Protein AF-A0A943J347-F1 (afdb_monomer_lite)

Radius of gyration: 18.89 Å; chains: 1; bounding box: 45×31×62 Å

Foldseek 3Di:
DVVVVVVVVVVLCVLCVPPDLFQLLLLLQVCPVCVVLPNNVSVVVVVLVVVLLVLVLCCVPPNDPVSVVVNVVSVVVVNVVSRVCRRVVSSSSSVSCVVVVHDSVVVRVVSVVSNVVSVVVSVVVVVVSVCCSPPPVVPDDDD

Structure (mmCIF, N/CA/C/O backbone):
data_AF-A0A943J347-F1
#
_entry.id   AF-A0A943J347-F1
#
loop_
_atom_site.group_PDB
_atom_site.id
_atom_site.type_symbol
_atom_site.label_atom_id
_atom_site.label_alt_id
_atom_site.label_comp_id
_atom_site.label_asym_id
_atom_site.label_entity_id
_atom_site.label_seq_id
_atom_site.pdbx_PDB_ins_code
_atom_site.Cartn_x
_atom_site.Cartn_y
_atom_site.Cartn_z
_atom_site.occupancy
_atom_site.B_iso_or_equiv
_atom_site.auth_seq_id
_atom_site.auth_comp_id
_atom_site.auth_asym_id
_atom_site.auth_atom_id
_atom_site.pdbx_PDB_model_num
ATOM 1 N N . MET A 1 1 ? 0.246 19.732 29.206 1.00 58.22 1 MET A N 1
ATOM 2 C CA . MET A 1 1 ? 0.485 18.852 28.040 1.00 58.22 1 MET A CA 1
ATOM 3 C C . MET A 1 1 ? 0.566 17.371 28.413 1.00 58.22 1 MET A C 1
ATOM 5 O O . MET A 1 1 ? -0.338 16.653 28.027 1.00 58.22 1 MET A O 1
ATOM 9 N N . LYS A 1 2 ? 1.499 16.926 29.275 1.00 60.19 2 LYS A N 1
ATOM 10 C CA . LYS A 1 2 ? 1.728 15.497 29.622 1.00 60.19 2 LYS A CA 1
ATOM 11 C C . LYS A 1 2 ? 0.499 14.607 29.917 1.00 60.19 2 LYS A C 1
ATOM 13 O O . LYS A 1 2 ? 0.446 13.481 29.440 1.00 60.19 2 LYS A O 1
ATOM 18 N N . LYS A 1 3 ? -0.496 15.088 30.681 1.00 61.09 3 LYS A N 1
ATOM 19 C CA . LYS A 1 3 ? -1.693 14.286 31.031 1.00 61.09 3 LYS A CA 1
ATOM 20 C C . LYS A 1 3 ? -2.568 13.926 29.821 1.00 61.09 3 LYS A C 1
ATOM 22 O O . LYS A 1 3 ? -3.159 12.853 29.825 1.00 61.09 3 LYS A O 1
ATOM 27 N N . SER A 1 4 ? -2.637 14.797 28.811 1.00 77.56 4 SER A N 1
ATOM 28 C CA . SER A 1 4 ? -3.431 14.569 27.593 1.00 77.56 4 SER A CA 1
ATOM 29 C C . SER A 1 4 ? -2.777 13.511 26.704 1.00 77.56 4 SER A C 1
ATOM 31 O O . SER A 1 4 ? -3.443 12.590 26.241 1.00 77.56 4 SER A O 1
ATOM 33 N N . ASP A 1 5 ? -1.455 13.592 26.540 1.00 81.31 5 ASP A N 1
ATOM 34 C CA . ASP A 1 5 ? -0.691 12.667 25.696 1.00 81.31 5 ASP A CA 1
ATOM 35 C C . ASP A 1 5 ? -0.716 11.239 26.266 1.00 81.31 5 ASP A C 1
ATOM 37 O O . ASP A 1 5 ? -0.876 10.260 25.539 1.00 81.31 5 ASP A O 1
ATOM 41 N N . GLU A 1 6 ? -0.618 11.102 27.593 1.00 84.88 6 GLU A N 1
ATOM 42 C CA . GLU A 1 6 ? -0.731 9.809 28.276 1.00 84.88 6 GLU A CA 1
ATOM 43 C C . GLU A 1 6 ? -2.129 9.189 28.132 1.00 84.88 6 GLU A C 1
ATOM 45 O O . GLU A 1 6 ? -2.254 7.970 27.974 1.00 84.88 6 GLU A O 1
ATOM 50 N N . GLN A 1 7 ? -3.183 10.010 28.173 1.00 83.81 7 GLN A N 1
ATOM 51 C CA . GLN A 1 7 ? -4.561 9.564 27.958 1.00 83.81 7 GLN A CA 1
ATOM 52 C C . GLN A 1 7 ? -4.780 9.109 26.512 1.00 83.81 7 GLN A C 1
ATOM 54 O O . GLN A 1 7 ? -5.325 8.024 26.299 1.00 83.81 7 GLN A O 1
ATOM 59 N N . GLU A 1 8 ? -4.286 9.864 25.527 1.00 81.88 8 GLU A N 1
ATOM 60 C CA . GLU A 1 8 ? -4.378 9.481 24.115 1.00 81.88 8 GLU A CA 1
ATOM 61 C C . GLU A 1 8 ? -3.610 8.181 23.837 1.00 81.88 8 GLU A C 1
ATOM 63 O O . GLU A 1 8 ? -4.107 7.280 23.158 1.00 81.88 8 GLU A O 1
ATOM 68 N N . GLN A 1 9 ? -2.416 8.020 24.413 1.00 84.00 9 GLN A N 1
ATOM 69 C CA . GLN A 1 9 ? -1.647 6.785 24.272 1.00 84.00 9 GLN A CA 1
ATOM 70 C C . GLN A 1 9 ? -2.349 5.580 24.899 1.00 84.00 9 GLN A C 1
ATOM 72 O O . GLN A 1 9 ? -2.314 4.491 24.320 1.00 84.00 9 GLN A O 1
ATOM 77 N N . LYS A 1 10 ? -2.979 5.741 26.069 1.00 87.50 10 LYS A N 1
ATOM 78 C CA . LYS A 1 10 ? -3.778 4.672 26.690 1.00 87.50 10 LYS A CA 1
ATOM 79 C C . LYS A 1 10 ? -4.956 4.289 25.804 1.00 87.50 10 LYS A C 1
ATOM 81 O O . LYS A 1 10 ? -5.104 3.108 25.500 1.00 87.50 10 LYS A O 1
ATOM 86 N N . TYR A 1 11 ? -5.697 5.276 25.308 1.00 86.81 11 TYR A N 1
ATOM 87 C CA . TYR A 1 11 ? -6.806 5.060 24.383 1.00 86.81 11 TYR A CA 1
ATOM 88 C C . TYR A 1 11 ? -6.355 4.326 23.112 1.00 86.81 11 TYR A C 1
ATOM 90 O O . TYR A 1 11 ? -6.926 3.297 22.758 1.00 86.81 11 TYR A O 1
ATOM 98 N N . ARG A 1 12 ? -5.260 4.757 22.469 1.00 84.12 12 ARG A N 1
ATOM 99 C CA . ARG A 1 12 ? -4.707 4.060 21.294 1.00 84.12 12 ARG A CA 1
ATOM 100 C C . ARG A 1 12 ? -4.278 2.630 21.614 1.00 84.12 12 ARG A C 1
ATOM 102 O O . ARG A 1 12 ? -4.519 1.733 20.810 1.00 84.12 12 ARG A O 1
ATOM 109 N N . LYS A 1 13 ? -3.655 2.382 22.770 1.00 85.81 13 LYS A N 1
ATOM 110 C CA . LYS A 1 13 ? -3.276 1.021 23.194 1.00 85.81 13 LYS A CA 1
ATOM 111 C C . LYS A 1 13 ? -4.502 0.136 23.411 1.00 85.81 13 LYS A C 1
ATOM 113 O O . LYS A 1 13 ? -4.503 -1.013 22.974 1.00 85.81 13 LYS A O 1
ATOM 118 N N . GLU A 1 14 ? -5.548 0.664 24.036 1.00 87.50 14 GLU A N 1
ATOM 119 C CA . GLU A 1 14 ? -6.816 -0.043 24.226 1.00 87.50 14 GLU A CA 1
ATOM 120 C C . GLU A 1 14 ? -7.511 -0.327 22.894 1.00 87.50 14 GLU A C 1
ATOM 122 O O . GLU A 1 14 ? -7.942 -1.458 22.650 1.00 87.50 14 GLU A O 1
ATOM 127 N N . LEU A 1 15 ? -7.532 0.649 21.985 1.00 86.12 15 LEU A N 1
ATOM 128 C CA . LEU A 1 15 ? -8.061 0.504 20.634 1.00 86.12 15 LEU A CA 1
ATOM 129 C C . LEU A 1 15 ? -7.306 -0.581 19.856 1.00 86.12 15 LEU A C 1
ATOM 131 O O . LEU A 1 15 ? -7.921 -1.458 19.255 1.00 86.12 15 LEU A O 1
ATOM 135 N N . MET A 1 16 ? -5.979 -0.608 19.954 1.00 86.62 16 MET A N 1
ATOM 136 C CA . MET A 1 16 ? -5.137 -1.590 19.266 1.00 86.62 16 MET A CA 1
ATOM 137 C C . MET A 1 16 ? -5.151 -2.986 19.906 1.00 86.62 16 MET A C 1
ATOM 139 O O . MET A 1 16 ? -4.776 -3.962 19.257 1.00 86.62 16 MET A O 1
ATOM 143 N N . LYS A 1 17 ? -5.611 -3.133 21.155 1.00 87.81 17 LYS A N 1
ATOM 144 C CA . LYS A 1 17 ? -5.639 -4.425 21.861 1.00 87.81 17 LYS A CA 1
ATOM 145 C C . LYS A 1 17 ? -6.482 -5.465 21.108 1.00 87.81 17 LYS A C 1
ATOM 147 O O . LYS A 1 17 ? -7.682 -5.278 20.929 1.00 87.81 17 LYS A O 1
ATOM 152 N N . GLY A 1 18 ? -5.875 -6.577 20.697 1.00 84.56 18 GLY A N 1
ATOM 153 C CA . GLY A 1 18 ? -6.557 -7.645 19.949 1.00 84.56 18 GLY A CA 1
ATOM 154 C C . GLY A 1 18 ? -6.647 -7.419 18.433 1.00 84.56 18 GLY A C 1
ATOM 155 O O . GLY A 1 18 ? -7.174 -8.278 17.729 1.00 84.56 18 GLY A O 1
ATOM 156 N N . LEU A 1 19 ? -6.114 -6.305 17.918 1.00 88.56 19 LEU A N 1
ATOM 157 C CA . LEU A 1 19 ? -5.886 -6.109 16.488 1.00 88.56 19 LEU A CA 1
ATOM 158 C C . LEU A 1 19 ? -4.501 -6.615 16.090 1.00 88.56 19 LEU A C 1
ATOM 160 O O . LEU A 1 19 ? -3.552 -6.567 16.874 1.00 88.56 19 LEU A O 1
ATOM 164 N N . LEU A 1 20 ? -4.375 -7.061 14.839 1.00 87.31 20 LEU A N 1
ATOM 165 C CA . LEU A 1 20 ? -3.061 -7.306 14.255 1.00 87.31 20 LEU A CA 1
ATOM 166 C C . LEU A 1 20 ? -2.284 -5.980 14.202 1.00 87.31 20 LEU A C 1
ATOM 168 O O . LEU A 1 20 ? -2.859 -4.980 13.753 1.00 87.31 20 LEU A O 1
ATOM 172 N N . PRO A 1 21 ? -0.997 -5.960 14.603 1.00 87.50 21 PRO A N 1
ATOM 173 C CA . PRO A 1 21 ? -0.177 -4.749 14.564 1.00 87.50 21 PRO A CA 1
ATOM 174 C C . PRO A 1 21 ? -0.049 -4.140 13.164 1.00 87.50 21 PRO A C 1
ATOM 176 O O . PRO A 1 21 ? 0.179 -2.942 13.040 1.00 87.50 21 PRO A O 1
ATOM 179 N N . ILE A 1 22 ? -0.177 -4.966 12.124 1.00 92.06 22 ILE A N 1
ATOM 180 C CA . ILE A 1 22 ? -0.153 -4.566 10.719 1.00 92.06 22 ILE A CA 1
ATOM 181 C C . ILE A 1 22 ? -1.499 -4.934 10.104 1.00 92.06 22 ILE A C 1
ATOM 183 O O . ILE A 1 22 ? -1.951 -6.078 10.210 1.00 92.06 22 ILE A O 1
ATOM 187 N N . ASN A 1 23 ? -2.142 -3.968 9.453 1.00 95.38 23 ASN A N 1
ATOM 188 C CA . ASN A 1 23 ? -3.345 -4.227 8.689 1.00 95.38 23 ASN A CA 1
ATOM 189 C C . ASN A 1 23 ? -2.993 -4.879 7.345 1.00 95.38 23 ASN A C 1
ATOM 191 O O . ASN A 1 23 ? -2.442 -4.230 6.463 1.00 95.38 23 ASN A O 1
ATOM 195 N N . LEU A 1 24 ? -3.337 -6.156 7.178 1.00 94.38 24 LEU A N 1
ATOM 196 C CA . LEU A 1 24 ? -3.025 -6.900 5.954 1.00 94.38 24 LEU A CA 1
ATOM 197 C C . LEU A 1 24 ? -3.791 -6.389 4.725 1.00 94.38 24 LEU A C 1
ATOM 199 O O . LEU A 1 24 ? -3.242 -6.387 3.631 1.00 94.38 24 LEU A O 1
ATOM 203 N N . GLY A 1 25 ? -5.026 -5.908 4.890 1.00 94.06 25 GLY A N 1
ATOM 204 C CA . GLY A 1 25 ? -5.770 -5.293 3.788 1.00 94.06 25 GLY A CA 1
ATOM 205 C C . GLY A 1 25 ? -5.076 -4.030 3.273 1.00 94.06 25 GLY A C 1
ATOM 206 O O . GLY A 1 25 ? -4.878 -3.874 2.070 1.00 94.06 25 GLY A O 1
ATOM 207 N N . ALA A 1 26 ? -4.641 -3.178 4.201 1.00 95.31 26 ALA A N 1
ATOM 208 C CA . ALA A 1 26 ? -3.871 -1.971 3.927 1.00 95.31 26 ALA A CA 1
ATOM 209 C C . ALA A 1 26 ? -2.476 -2.271 3.367 1.00 95.31 26 ALA A C 1
ATOM 211 O O . ALA A 1 26 ? -1.972 -1.481 2.585 1.00 95.31 26 ALA A O 1
ATOM 212 N N . LEU A 1 27 ? -1.855 -3.380 3.779 1.00 96.62 27 LEU A N 1
ATOM 213 C CA . LEU A 1 27 ? -0.536 -3.804 3.308 1.00 96.62 27 LEU A CA 1
ATOM 214 C C . LEU A 1 27 ? -0.588 -4.282 1.853 1.00 96.62 27 LEU A C 1
ATOM 216 O O . LEU A 1 27 ? 0.275 -3.913 1.065 1.00 96.62 27 LEU A O 1
ATOM 220 N N . PHE A 1 28 ? -1.586 -5.099 1.505 1.00 96.12 28 PHE A N 1
ATOM 221 C CA . PHE A 1 28 ? -1.694 -5.684 0.168 1.00 96.12 28 PHE A CA 1
ATOM 222 C C . PHE A 1 28 ? -2.240 -4.703 -0.863 1.00 96.12 28 PHE A C 1
ATOM 224 O O . PHE A 1 28 ? -1.691 -4.599 -1.953 1.00 96.12 28 PHE A O 1
ATOM 231 N N . MET A 1 29 ? -3.308 -3.976 -0.525 1.00 96.44 29 MET A N 1
ATOM 232 C CA . MET A 1 29 ? -3.942 -3.027 -1.444 1.00 96.44 29 MET A CA 1
ATOM 233 C C . MET A 1 29 ? -4.259 -1.697 -0.739 1.00 96.44 29 MET A C 1
ATOM 235 O O . MET A 1 29 ? -5.436 -1.360 -0.551 1.00 96.44 29 MET A O 1
ATOM 239 N N . PRO A 1 30 ? -3.226 -0.898 -0.390 1.00 96.00 30 PRO A N 1
ATOM 240 C CA . PRO A 1 30 ? -3.389 0.451 0.149 1.00 96.00 30 PRO A CA 1
ATOM 241 C C . PRO A 1 30 ? -4.406 1.324 -0.607 1.00 96.00 30 PRO A C 1
ATOM 243 O O . PRO A 1 30 ? -5.277 1.883 0.063 1.00 96.00 30 PRO A O 1
ATOM 246 N N . PRO A 1 31 ? -4.381 1.422 -1.959 1.00 95.81 31 PRO A N 1
ATOM 247 C CA . PRO A 1 31 ? -5.265 2.335 -2.691 1.00 95.81 31 PRO A CA 1
ATOM 248 C C . PRO A 1 31 ? -6.737 1.914 -2.723 1.00 95.81 31 PRO A C 1
ATOM 250 O O . PRO A 1 31 ? -7.574 2.682 -3.188 1.00 95.81 31 PRO A O 1
ATOM 253 N N . ILE A 1 32 ? -7.075 0.711 -2.255 1.00 96.25 32 ILE A N 1
ATOM 254 C CA . ILE A 1 32 ? -8.457 0.207 -2.229 1.00 96.25 32 ILE A CA 1
ATOM 255 C C . ILE A 1 32 ? -8.956 0.127 -0.796 1.00 96.25 32 ILE A C 1
ATOM 257 O O . ILE A 1 32 ? -10.024 0.648 -0.467 1.00 96.25 32 ILE A O 1
ATOM 261 N N . TRP A 1 33 ? -8.164 -0.485 0.082 1.00 96.62 33 TRP A N 1
ATOM 262 C CA . TRP A 1 33 ? -8.503 -0.566 1.493 1.00 96.62 33 TRP A CA 1
ATOM 263 C C . TRP A 1 33 ? -8.523 0.825 2.140 1.00 96.62 33 TRP A C 1
ATOM 265 O O . TRP A 1 33 ? -9.421 1.121 2.927 1.00 96.62 33 TRP A O 1
ATOM 275 N N . GLY A 1 34 ? -7.578 1.704 1.790 1.00 95.44 34 GLY A N 1
ATOM 276 C CA . GLY A 1 34 ? -7.471 3.051 2.345 1.00 95.44 34 GLY A CA 1
ATOM 277 C C . GLY A 1 34 ? -8.735 3.891 2.142 1.00 95.44 34 GLY A C 1
ATOM 278 O O . GLY A 1 34 ? -9.339 4.285 3.145 1.00 95.44 34 GLY A O 1
ATOM 279 N N . PRO A 1 35 ? -9.214 4.120 0.903 1.00 95.25 35 PRO A N 1
ATOM 280 C CA . PRO A 1 35 ? -10.402 4.936 0.657 1.00 95.25 35 PRO A CA 1
ATOM 281 C C . PRO A 1 35 ? -11.670 4.301 1.234 1.00 95.25 35 PRO A C 1
ATOM 283 O O . PRO A 1 35 ? -12.497 5.002 1.817 1.00 95.25 35 PRO A O 1
ATOM 286 N N . ALA A 1 36 ? -11.778 2.967 1.199 1.00 93.38 36 ALA A N 1
ATOM 287 C CA . ALA A 1 36 ? -12.871 2.236 1.844 1.00 93.38 36 ALA A CA 1
ATOM 288 C C . ALA A 1 36 ? -12.938 2.461 3.369 1.00 93.38 36 ALA A C 1
ATOM 290 O O . ALA A 1 36 ? -14.007 2.342 3.967 1.00 93.38 36 ALA A O 1
ATOM 291 N N . ASN A 1 37 ? -11.817 2.827 3.998 1.00 92.75 37 ASN A N 1
ATOM 292 C CA . ASN A 1 37 ? -11.724 3.176 5.415 1.00 92.75 37 ASN A CA 1
ATOM 293 C C . ASN A 1 37 ? -11.513 4.689 5.642 1.00 92.75 37 ASN A C 1
ATOM 295 O O . ASN A 1 37 ? -11.137 5.102 6.735 1.00 92.75 37 ASN A O 1
ATOM 299 N N . GLY A 1 38 ? -11.797 5.531 4.640 1.00 91.38 38 GLY A N 1
ATOM 300 C CA . GLY A 1 38 ? -11.789 6.996 4.749 1.00 91.38 38 GLY A CA 1
ATOM 301 C C . GLY A 1 38 ? -10.441 7.680 4.501 1.00 91.38 38 GLY A C 1
ATOM 302 O O . GLY A 1 38 ? -10.356 8.898 4.623 1.00 91.38 38 GLY A O 1
ATOM 303 N N . ILE A 1 39 ? -9.400 6.937 4.122 1.00 94.88 39 ILE A N 1
ATOM 304 C CA . ILE A 1 39 ? -8.052 7.458 3.857 1.00 94.88 39 ILE A CA 1
ATOM 305 C C . ILE A 1 39 ? -7.855 7.641 2.345 1.00 94.88 39 ILE A C 1
ATOM 307 O O . ILE A 1 39 ? -7.122 6.895 1.697 1.00 94.88 39 ILE A O 1
ATOM 311 N N . TRP A 1 40 ? -8.527 8.634 1.762 1.00 93.31 40 TRP A N 1
ATOM 312 C CA . TRP A 1 40 ? -8.571 8.857 0.305 1.00 93.31 40 TRP A CA 1
ATOM 313 C C . TRP A 1 40 ? -7.215 9.144 -0.348 1.00 93.31 40 TRP A C 1
ATOM 315 O O . TRP A 1 40 ? -7.007 8.789 -1.505 1.00 93.31 40 TRP A O 1
ATOM 325 N N . ILE A 1 41 ? -6.264 9.715 0.398 1.00 93.25 41 ILE A N 1
ATOM 326 C CA . ILE A 1 41 ? -4.919 10.039 -0.109 1.00 93.25 41 ILE A CA 1
ATOM 327 C C . ILE A 1 41 ? -4.159 8.809 -0.633 1.00 93.25 41 ILE A C 1
ATOM 329 O O . ILE A 1 41 ? -3.259 8.922 -1.457 1.00 93.25 41 ILE A O 1
ATOM 333 N N . THR A 1 42 ? -4.553 7.611 -0.202 1.00 94.81 42 THR A N 1
ATOM 334 C CA . THR A 1 42 ? -3.962 6.346 -0.654 1.00 94.81 42 THR A CA 1
ATOM 335 C C . THR A 1 42 ? -4.211 6.039 -2.129 1.00 94.81 42 THR A C 1
ATOM 337 O O . THR A 1 42 ? -3.513 5.196 -2.675 1.00 94.81 42 THR A O 1
ATOM 340 N N . ILE A 1 43 ? -5.108 6.753 -2.817 1.00 93.81 43 ILE A N 1
ATOM 341 C CA . ILE A 1 43 ? -5.240 6.673 -4.283 1.00 93.81 43 ILE A CA 1
ATOM 342 C C . ILE A 1 43 ? -3.915 7.017 -4.986 1.00 93.81 43 ILE A C 1
ATOM 344 O O . ILE A 1 43 ? -3.627 6.470 -6.049 1.00 93.81 43 ILE A O 1
ATOM 348 N N . LEU A 1 44 ? -3.060 7.841 -4.366 1.00 95.31 44 LEU A N 1
ATOM 349 C CA . LEU A 1 44 ? -1.727 8.170 -4.881 1.00 95.31 44 LEU A CA 1
ATOM 350 C C . LEU A 1 44 ? -0.784 6.959 -4.988 1.00 95.31 44 LEU A C 1
ATOM 352 O O . LEU A 1 44 ? 0.247 7.053 -5.650 1.00 95.31 44 LEU A O 1
ATOM 356 N N . TYR A 1 45 ? -1.132 5.809 -4.401 1.00 95.50 45 TYR A N 1
ATOM 357 C CA . TYR A 1 45 ? -0.389 4.574 -4.642 1.00 95.50 45 TYR A CA 1
ATOM 358 C C . TYR A 1 45 ? -0.461 4.125 -6.101 1.00 95.50 45 TYR A C 1
ATOM 360 O O . TYR A 1 45 ? 0.513 3.561 -6.574 1.00 95.50 45 TYR A O 1
ATOM 368 N N . TYR A 1 46 ? -1.543 4.392 -6.841 1.00 94.06 46 TY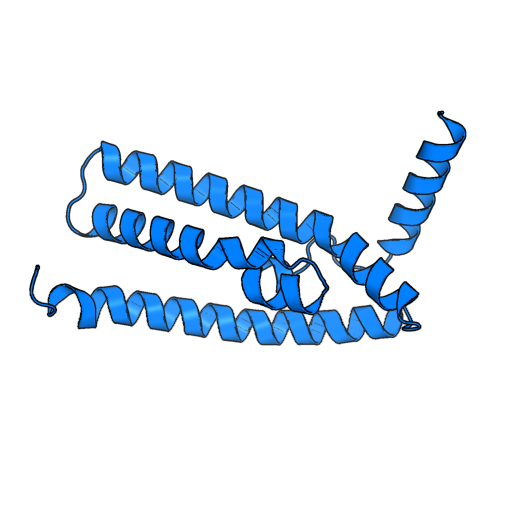R A N 1
ATOM 369 C CA . TYR A 1 46 ? -1.628 3.986 -8.250 1.00 94.06 46 TYR A CA 1
ATOM 370 C C . TYR A 1 46 ? -0.540 4.613 -9.137 1.00 94.06 46 TYR A C 1
ATOM 372 O O . TYR A 1 46 ? 0.192 3.855 -9.775 1.00 94.06 46 TYR A O 1
ATOM 380 N N . PRO A 1 47 ? -0.362 5.950 -9.181 1.00 95.31 47 PRO A N 1
ATOM 381 C CA . PRO A 1 47 ? 0.731 6.539 -9.952 1.00 95.31 47 PRO A CA 1
ATOM 382 C C . PRO A 1 47 ? 2.110 6.140 -9.407 1.00 95.31 47 PRO A C 1
ATOM 384 O O . PRO A 1 47 ? 3.035 5.944 -10.191 1.00 95.31 47 PRO A O 1
ATOM 387 N N . LEU A 1 48 ? 2.253 5.959 -8.089 1.00 95.38 48 LEU A N 1
ATOM 388 C CA . LEU A 1 48 ? 3.507 5.499 -7.486 1.00 95.38 48 LEU A CA 1
ATOM 389 C C . LEU A 1 48 ? 3.862 4.063 -7.905 1.00 95.38 48 LEU A C 1
ATOM 391 O O . LEU A 1 48 ? 5.016 3.777 -8.210 1.00 95.38 48 LEU A O 1
ATOM 395 N N . TRP A 1 49 ? 2.875 3.170 -7.949 1.00 95.62 49 TRP A N 1
ATOM 396 C CA . TRP A 1 49 ? 3.030 1.800 -8.428 1.00 95.62 49 TRP A CA 1
ATOM 397 C C . TRP A 1 49 ? 3.356 1.760 -9.910 1.00 95.62 49 TRP A C 1
ATOM 399 O O . TRP A 1 49 ? 4.256 1.026 -10.291 1.00 95.62 49 TRP A O 1
ATOM 409 N N . LEU A 1 50 ? 2.699 2.582 -10.731 1.00 94.69 50 LEU A N 1
ATOM 410 C CA . LEU A 1 50 ? 3.017 2.678 -12.155 1.00 94.69 50 LEU A CA 1
ATOM 411 C C . LEU A 1 50 ? 4.454 3.171 -12.385 1.00 94.69 50 LEU A C 1
ATOM 413 O O . LEU A 1 50 ? 5.163 2.660 -13.248 1.00 94.69 50 LEU A O 1
ATOM 417 N N . PHE A 1 51 ? 4.901 4.155 -11.602 1.00 95.12 51 PHE A N 1
ATOM 418 C CA . PHE A 1 51 ? 6.283 4.626 -11.638 1.00 95.12 51 PHE A CA 1
ATOM 419 C C . PHE A 1 51 ? 7.271 3.519 -11.245 1.00 95.12 51 PHE A C 1
ATOM 421 O O . PHE A 1 51 ? 8.236 3.277 -11.970 1.00 95.12 51 PHE A O 1
ATOM 428 N N . ALA A 1 52 ? 7.011 2.822 -10.136 1.00 95.62 52 ALA A N 1
ATOM 429 C CA . ALA A 1 52 ? 7.850 1.721 -9.674 1.00 95.62 52 ALA A CA 1
ATOM 430 C C . ALA A 1 52 ? 7.901 0.572 -10.693 1.00 95.62 52 ALA A C 1
ATOM 432 O O . ALA A 1 52 ? 8.983 0.090 -11.010 1.00 95.62 52 ALA A O 1
ATOM 433 N N . ASP A 1 53 ? 6.758 0.186 -11.260 1.00 94.62 53 ASP A N 1
ATOM 434 C CA . ASP A 1 53 ? 6.650 -0.879 -12.260 1.00 94.62 53 ASP A CA 1
ATOM 435 C C . ASP A 1 53 ? 7.462 -0.564 -13.52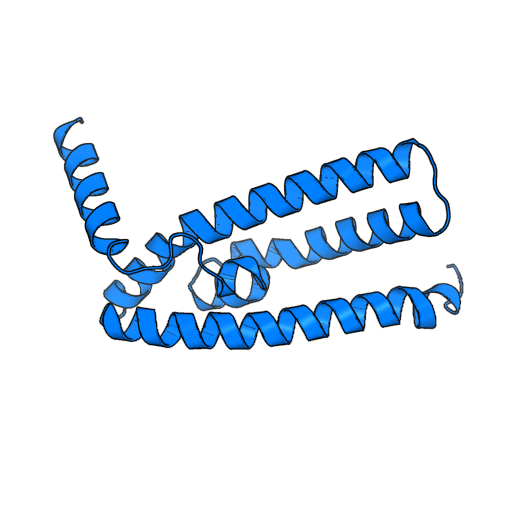4 1.00 94.62 53 ASP A C 1
ATOM 437 O O . ASP A 1 53 ? 8.222 -1.401 -14.005 1.00 94.62 53 ASP A O 1
ATOM 441 N N . ASN A 1 54 ? 7.400 0.680 -14.011 1.00 93.38 54 ASN A N 1
ATOM 442 C CA . ASN A 1 54 ? 8.221 1.124 -15.138 1.00 93.38 54 ASN A CA 1
ATOM 443 C C . ASN A 1 54 ? 9.719 1.082 -14.840 1.00 93.38 54 ASN A C 1
ATOM 445 O O . ASN A 1 54 ? 10.507 0.715 -15.710 1.00 93.38 54 ASN A O 1
ATOM 449 N N . LEU A 1 55 ? 10.109 1.455 -13.625 1.00 94.19 55 LEU A N 1
ATOM 450 C CA . LEU A 1 55 ? 11.502 1.441 -13.204 1.00 94.19 55 LEU A CA 1
ATOM 451 C C . LEU A 1 55 ? 12.032 0.003 -13.083 1.00 94.19 55 LEU A C 1
ATOM 453 O O . LEU A 1 55 ? 13.116 -0.291 -13.585 1.00 94.19 55 LEU A O 1
ATOM 457 N N . PHE A 1 56 ? 11.231 -0.904 -12.513 1.00 94.56 56 PHE A N 1
ATOM 458 C CA . PHE A 1 56 ? 11.548 -2.331 -12.436 1.00 94.56 56 PHE A CA 1
ATOM 459 C C . PHE A 1 56 ? 11.657 -2.954 -13.822 1.00 94.56 56 PHE A C 1
ATOM 461 O O . PHE A 1 56 ? 12.636 -3.645 -14.102 1.00 94.56 56 PHE A O 1
ATOM 468 N N . TYR A 1 57 ? 10.705 -2.658 -14.706 1.00 92.69 57 TYR A N 1
ATOM 469 C CA . TYR A 1 57 ? 10.747 -3.111 -16.089 1.00 92.69 57 TYR A CA 1
ATOM 470 C C . TYR A 1 57 ? 12.019 -2.629 -16.795 1.00 92.69 57 TYR A C 1
ATOM 472 O O . TYR A 1 57 ? 12.747 -3.449 -17.346 1.00 92.69 57 TYR A O 1
ATOM 480 N N . ALA A 1 58 ? 12.347 -1.336 -16.699 1.00 91.50 58 ALA A N 1
ATOM 481 C CA . ALA A 1 58 ? 13.566 -0.781 -17.286 1.00 91.50 58 ALA A CA 1
ATOM 482 C C . ALA A 1 58 ? 14.831 -1.470 -16.751 1.00 91.50 58 ALA A C 1
ATOM 484 O O . ALA A 1 58 ? 15.699 -1.846 -17.533 1.00 91.50 58 ALA A O 1
ATOM 485 N N . SER A 1 59 ? 14.904 -1.709 -15.437 1.00 93.75 59 SER A N 1
ATOM 486 C CA . SER A 1 59 ? 16.035 -2.415 -14.823 1.00 93.75 59 SER A CA 1
ATOM 487 C C . SER A 1 59 ? 16.158 -3.880 -15.249 1.00 93.75 59 SER A C 1
ATOM 489 O O . SER A 1 59 ? 17.241 -4.447 -15.155 1.00 93.75 59 SER A O 1
ATOM 491 N N . PHE A 1 60 ? 15.065 -4.497 -15.705 1.00 90.44 60 PHE A N 1
ATOM 492 C CA . PHE A 1 60 ? 15.054 -5.872 -16.192 1.00 90.44 60 PHE A CA 1
ATOM 493 C C . PHE A 1 60 ? 15.410 -5.957 -17.681 1.00 90.44 60 PHE A C 1
ATOM 495 O O . PHE A 1 60 ? 16.146 -6.856 -18.078 1.00 90.44 60 PHE A O 1
ATOM 502 N N . THR A 1 61 ? 14.901 -5.038 -18.507 1.00 90.88 61 THR A N 1
ATOM 503 C CA . THR A 1 61 ? 15.079 -5.094 -19.965 1.00 90.88 61 THR A C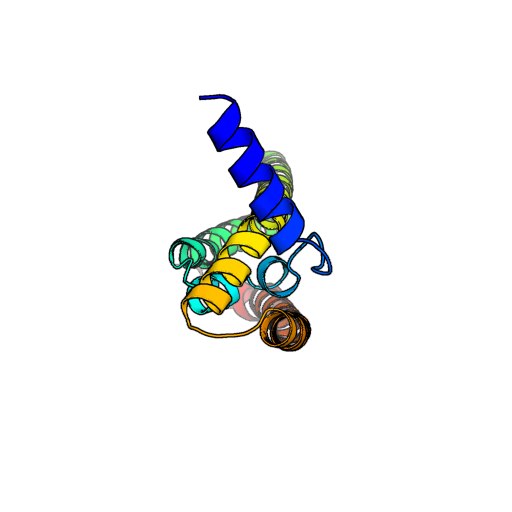A 1
ATOM 504 C C . THR A 1 61 ? 16.361 -4.441 -20.465 1.00 90.88 61 THR A C 1
ATOM 506 O O . THR A 1 61 ? 16.961 -4.956 -21.401 1.00 90.88 61 THR A O 1
ATOM 509 N N . ASP A 1 62 ? 16.774 -3.317 -19.871 1.00 89.44 62 ASP A N 1
ATOM 510 C CA . ASP A 1 62 ? 18.000 -2.594 -20.236 1.00 89.44 62 ASP A CA 1
ATOM 511 C C . ASP A 1 62 ? 18.744 -2.142 -18.962 1.00 89.44 62 ASP A C 1
ATOM 513 O O . ASP A 1 62 ? 18.656 -0.983 -18.532 1.00 89.44 62 ASP A O 1
ATOM 517 N N . PRO A 1 63 ? 19.412 -3.088 -18.272 1.00 91.38 63 PRO A N 1
ATOM 518 C CA . PRO A 1 63 ? 20.000 -2.846 -16.963 1.00 91.38 63 PRO A CA 1
ATOM 519 C C . PRO A 1 63 ? 21.195 -1.889 -17.047 1.00 91.38 63 PRO A C 1
ATOM 521 O O . PRO A 1 63 ? 22.321 -2.278 -17.355 1.00 91.38 63 PRO A O 1
ATOM 524 N N . SER A 1 64 ? 20.977 -0.637 -16.651 1.00 94.75 64 SER A N 1
ATOM 525 C CA . SER A 1 64 ? 22.049 0.310 -16.319 1.00 94.75 64 SER A CA 1
ATOM 526 C C . SER A 1 64 ? 22.282 0.372 -14.803 1.00 94.75 64 SER A C 1
ATOM 528 O O . SER A 1 64 ? 21.319 0.215 -14.040 1.00 94.75 64 SER A O 1
ATOM 530 N N . PRO A 1 65 ? 23.504 0.695 -14.323 1.00 94.56 65 PRO A N 1
ATOM 531 C CA . PRO A 1 65 ? 23.762 0.877 -12.892 1.00 94.56 65 PRO A CA 1
ATOM 532 C C . PRO A 1 65 ? 22.774 1.845 -12.228 1.00 94.56 65 PRO A C 1
ATOM 534 O O . PRO A 1 65 ? 22.294 1.587 -11.127 1.00 94.56 65 PRO A O 1
ATOM 537 N N . LEU A 1 66 ? 22.404 2.920 -12.931 1.00 92.38 66 LEU A N 1
ATOM 538 C CA . LEU A 1 66 ? 21.437 3.908 -12.459 1.00 92.38 66 LEU A CA 1
ATOM 539 C C . LEU A 1 66 ? 20.028 3.312 -12.296 1.00 92.38 66 LEU A C 1
ATOM 541 O O . LEU A 1 66 ? 19.407 3.492 -11.250 1.00 92.38 66 LEU A O 1
ATOM 545 N N . SER A 1 67 ? 19.536 2.580 -13.303 1.00 93.50 67 SER A N 1
ATOM 546 C CA . SER A 1 67 ? 18.203 1.956 -13.270 1.00 93.50 67 SER A CA 1
ATOM 547 C C . SER A 1 67 ? 18.069 0.913 -12.158 1.00 93.50 67 SER A C 1
ATOM 549 O O . SER A 1 67 ? 17.050 0.874 -11.468 1.00 93.50 67 SER A O 1
ATOM 551 N N . VAL A 1 68 ? 19.115 0.115 -11.930 1.00 95.38 68 VAL A N 1
ATOM 552 C CA . VAL A 1 68 ? 19.139 -0.920 -10.892 1.00 95.38 68 VAL A CA 1
ATOM 553 C C . VAL A 1 68 ? 19.179 -0.282 -9.506 1.00 95.38 68 VAL A C 1
ATOM 555 O O . VAL A 1 68 ? 18.371 -0.629 -8.645 1.00 95.38 68 VAL A O 1
ATOM 558 N N . VAL A 1 69 ? 20.064 0.698 -9.289 1.00 96.56 69 VAL A N 1
ATOM 559 C CA . VAL A 1 69 ? 20.167 1.403 -8.002 1.00 96.56 69 VAL A CA 1
ATOM 560 C C . VAL A 1 69 ? 18.857 2.110 -7.661 1.00 96.56 69 VAL A C 1
ATOM 562 O O . VAL A 1 69 ? 18.348 1.941 -6.552 1.00 96.56 69 VAL A O 1
ATOM 565 N N . PHE A 1 70 ?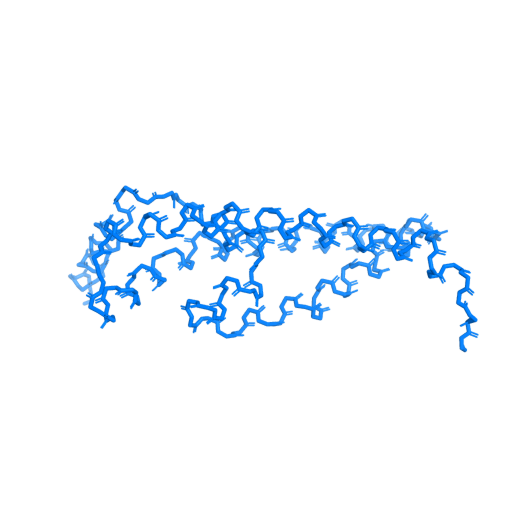 18.264 2.849 -8.604 1.00 95.81 70 PHE A N 1
ATOM 566 C CA . PHE A 1 70 ? 16.979 3.497 -8.352 1.00 95.81 70 PHE A CA 1
ATOM 567 C C . PHE A 1 70 ? 15.854 2.492 -8.116 1.00 95.81 70 PHE A C 1
ATOM 569 O O . PHE A 1 70 ? 15.047 2.719 -7.217 1.00 95.81 70 PHE A O 1
ATOM 576 N N . SER A 1 71 ? 15.814 1.374 -8.848 1.00 96.19 71 SER A N 1
ATOM 577 C CA . SER A 1 71 ? 14.832 0.307 -8.610 1.00 96.19 71 SER A CA 1
ATOM 578 C C . SER A 1 71 ? 14.907 -0.209 -7.178 1.00 96.19 71 SER A C 1
ATOM 580 O O . SER A 1 71 ? 13.891 -0.278 -6.491 1.00 96.19 71 SER A O 1
ATOM 582 N N . ILE A 1 72 ? 16.112 -0.503 -6.686 1.00 97.19 72 ILE A N 1
ATOM 583 C CA . ILE A 1 72 ? 16.315 -0.980 -5.314 1.00 97.19 72 ILE A CA 1
ATOM 584 C C . ILE A 1 72 ? 15.851 0.072 -4.300 1.00 97.19 72 ILE A C 1
ATOM 586 O O . ILE A 1 72 ? 15.106 -0.253 -3.374 1.00 97.19 72 ILE A O 1
ATOM 590 N N . ILE A 1 73 ? 16.245 1.337 -4.484 1.00 97.62 73 ILE A N 1
ATOM 591 C CA . ILE A 1 73 ? 15.842 2.436 -3.594 1.00 97.62 73 ILE A CA 1
ATOM 592 C C . ILE A 1 73 ? 14.316 2.572 -3.563 1.00 97.62 73 ILE A C 1
ATOM 594 O O . ILE A 1 73 ? 13.725 2.616 -2.484 1.00 97.62 73 ILE A O 1
ATOM 598 N N . VAL A 1 74 ? 13.668 2.604 -4.728 1.00 97.31 74 VAL A N 1
ATOM 599 C CA . VAL A 1 74 ? 12.211 2.737 -4.842 1.00 97.31 74 VAL A CA 1
ATOM 600 C C . VAL A 1 74 ? 11.501 1.534 -4.229 1.00 97.31 74 VAL A C 1
ATOM 602 O O . VAL A 1 74 ? 10.534 1.730 -3.499 1.00 97.31 74 VAL A O 1
ATOM 605 N N . ALA A 1 75 ? 11.994 0.311 -4.439 1.00 96.50 75 ALA A N 1
ATOM 606 C CA . ALA A 1 75 ? 11.433 -0.891 -3.826 1.00 96.50 75 ALA A CA 1
ATOM 607 C C . ALA A 1 75 ? 11.483 -0.825 -2.291 1.00 96.50 75 ALA A C 1
ATOM 609 O O . ALA A 1 75 ? 10.473 -1.073 -1.628 1.00 96.50 75 ALA A O 1
ATOM 610 N N . ILE A 1 76 ? 12.628 -0.433 -1.721 1.00 98.06 76 ILE A N 1
ATOM 611 C CA . ILE A 1 76 ? 12.804 -0.301 -0.268 1.00 98.06 76 ILE A CA 1
ATOM 612 C C . ILE A 1 76 ? 11.898 0.798 0.291 1.00 98.06 76 ILE A C 1
ATOM 614 O O . ILE A 1 76 ? 11.199 0.571 1.280 1.00 98.06 76 ILE A O 1
ATOM 618 N N . LEU A 1 77 ? 11.881 1.978 -0.335 1.00 97.31 77 LEU A N 1
ATOM 619 C CA . LEU A 1 77 ? 11.056 3.101 0.111 1.00 97.31 77 LEU A CA 1
ATOM 620 C C . LEU A 1 77 ? 9.567 2.770 0.023 1.00 97.31 77 LEU A C 1
ATOM 622 O O . LEU A 1 77 ? 8.834 3.009 0.982 1.00 97.31 77 LEU A O 1
ATOM 626 N N . LEU A 1 78 ? 9.122 2.178 -1.087 1.00 96.75 78 LEU A N 1
ATOM 627 C CA . LEU A 1 78 ? 7.733 1.777 -1.273 1.00 96.75 78 LEU A CA 1
ATOM 628 C C . LEU A 1 78 ? 7.325 0.740 -0.223 1.00 96.75 78 LEU A C 1
ATOM 630 O O . LEU A 1 78 ? 6.288 0.905 0.419 1.00 96.75 78 LEU A O 1
ATOM 634 N N . ALA A 1 79 ? 8.152 -0.281 0.018 1.00 96.19 79 ALA A N 1
ATOM 635 C CA . ALA A 1 79 ? 7.896 -1.276 1.055 1.00 96.19 79 ALA A CA 1
ATOM 636 C C . ALA A 1 79 ? 7.827 -0.638 2.453 1.00 96.19 79 ALA A C 1
ATOM 638 O O . ALA A 1 79 ? 6.873 -0.878 3.193 1.00 96.19 79 ALA A O 1
ATOM 639 N N . ALA A 1 80 ? 8.788 0.222 2.801 1.00 97.06 80 ALA A N 1
ATOM 640 C CA . ALA A 1 80 ? 8.837 0.896 4.096 1.00 97.06 80 ALA A CA 1
ATOM 641 C C . ALA A 1 80 ? 7.608 1.789 4.325 1.00 97.06 80 ALA A C 1
ATOM 643 O O . ALA A 1 80 ? 6.942 1.668 5.355 1.00 97.06 80 ALA A O 1
ATOM 644 N N . VAL A 1 81 ? 7.262 2.635 3.350 1.00 96.12 81 VAL A N 1
ATOM 645 C CA . VAL A 1 81 ? 6.079 3.507 3.411 1.00 96.12 81 VAL A CA 1
ATOM 646 C C . VAL A 1 81 ? 4.803 2.676 3.535 1.00 96.12 81 VAL A C 1
ATOM 648 O O . VAL A 1 81 ? 3.949 3.001 4.360 1.00 96.12 81 VAL A O 1
ATOM 651 N N . THR A 1 82 ? 4.696 1.569 2.797 1.00 96.62 82 THR A N 1
ATOM 652 C CA . THR A 1 82 ? 3.528 0.677 2.849 1.00 96.62 82 THR A CA 1
ATOM 653 C C . THR A 1 82 ? 3.390 -0.001 4.212 1.00 96.62 82 THR A C 1
ATOM 655 O O . THR A 1 82 ? 2.296 -0.036 4.775 1.00 96.62 82 THR A O 1
ATOM 658 N N . ILE A 1 83 ? 4.488 -0.489 4.797 1.00 96.81 83 ILE A N 1
ATOM 659 C CA . ILE A 1 83 ? 4.490 -1.111 6.131 1.00 96.81 83 ILE A CA 1
ATOM 660 C C . ILE A 1 83 ? 4.107 -0.090 7.207 1.00 96.81 83 ILE A C 1
ATOM 662 O O . ILE A 1 83 ? 3.268 -0.377 8.066 1.00 96.81 83 ILE A O 1
ATOM 666 N N . VAL A 1 84 ? 4.691 1.112 7.159 1.00 95.69 84 VAL A N 1
ATOM 667 C CA . VAL A 1 84 ? 4.358 2.200 8.090 1.00 95.69 84 VAL A CA 1
ATOM 668 C C . VAL A 1 84 ? 2.886 2.576 7.950 1.00 95.69 84 VAL A C 1
ATOM 670 O O . VAL A 1 84 ? 2.174 2.646 8.954 1.00 95.69 84 VAL A O 1
ATOM 673 N N . PHE A 1 85 ? 2.399 2.736 6.720 1.00 95.50 85 PHE A N 1
ATOM 674 C CA . PHE A 1 85 ? 0.996 3.012 6.440 1.00 95.50 85 PHE A CA 1
ATOM 675 C C . PHE A 1 85 ? 0.080 1.919 7.004 1.00 95.50 85 PHE A C 1
ATOM 677 O O . PHE A 1 85 ? -0.857 2.228 7.742 1.00 95.50 85 PHE A O 1
ATOM 684 N N . ALA A 1 86 ? 0.361 0.646 6.730 1.00 95.88 86 ALA A N 1
ATOM 685 C CA . ALA A 1 86 ? -0.440 -0.484 7.196 1.00 95.88 86 ALA A CA 1
ATOM 686 C C . ALA A 1 86 ? -0.469 -0.612 8.729 1.00 95.88 86 ALA A C 1
ATOM 688 O O . ALA A 1 86 ? -1.452 -1.091 9.298 1.00 95.88 86 ALA A O 1
ATOM 689 N N . ARG A 1 87 ? 0.589 -0.166 9.414 1.00 93.62 87 ARG A N 1
ATOM 690 C CA . ARG A 1 87 ? 0.650 -0.114 10.879 1.00 93.62 87 ARG A CA 1
ATOM 691 C C . ARG A 1 87 ? -0.146 1.060 11.451 1.00 93.62 87 ARG A C 1
ATOM 693 O O . ARG A 1 87 ? -0.934 0.878 12.375 1.00 93.62 87 ARG A O 1
ATOM 700 N N . VAL A 1 88 ? 0.061 2.266 10.921 1.00 91.75 88 VAL A N 1
ATOM 701 C CA . VAL A 1 88 ? -0.533 3.505 11.454 1.00 91.75 88 VAL A CA 1
ATOM 702 C C . VAL A 1 88 ? -2.030 3.588 11.149 1.00 91.75 88 VAL A C 1
ATOM 704 O O . VAL A 1 88 ? -2.822 3.971 12.011 1.00 91.75 88 VAL A O 1
ATOM 707 N N . SER A 1 89 ? -2.439 3.177 9.949 1.00 92.44 89 SER A N 1
ATOM 708 C CA . SER A 1 89 ? -3.835 3.252 9.503 1.00 92.44 89 SER A CA 1
ATOM 709 C C . SER A 1 89 ? -4.782 2.317 10.262 1.00 92.44 89 SER A C 1
ATOM 711 O O . SER A 1 89 ? -5.983 2.581 10.310 1.00 92.44 89 SER A O 1
ATOM 713 N N . GLN A 1 90 ? -4.262 1.263 10.903 1.00 91.88 90 GLN A N 1
ATOM 714 C CA . GLN A 1 90 ? -5.052 0.278 11.645 1.00 91.88 90 GLN A CA 1
ATOM 715 C C . GLN A 1 90 ? -5.871 0.917 12.777 1.00 91.88 90 GLN A C 1
ATOM 717 O O . GLN A 1 90 ? -7.053 0.609 12.937 1.00 91.88 90 GLN A O 1
ATOM 722 N N . GLY A 1 91 ? -5.252 1.826 13.539 1.00 90.25 91 GLY A N 1
ATOM 723 C CA . GLY A 1 91 ? -5.926 2.547 14.620 1.00 90.25 91 GLY A CA 1
ATOM 724 C C . GLY A 1 91 ? -6.991 3.498 14.080 1.00 90.25 91 GLY A C 1
ATOM 725 O O . GLY A 1 91 ? -8.135 3.443 14.516 1.00 90.25 91 GLY A O 1
ATOM 726 N N . TYR A 1 92 ? -6.641 4.293 13.064 1.00 91.00 92 TYR A N 1
ATOM 727 C CA . TYR A 1 92 ? -7.562 5.240 12.429 1.00 91.00 92 TYR A CA 1
ATOM 728 C C . TYR A 1 92 ? -8.818 4.553 11.872 1.00 91.00 92 TYR A C 1
ATOM 730 O O . TYR A 1 92 ? -9.940 4.987 12.123 1.00 91.00 92 TYR A O 1
ATOM 738 N N . ALA A 1 93 ? -8.647 3.448 11.145 1.00 92.31 93 ALA A N 1
ATOM 739 C CA . ALA A 1 93 ? -9.765 2.716 10.562 1.00 92.31 93 ALA A CA 1
ATOM 740 C C . ALA A 1 93 ? -10.659 2.065 11.632 1.00 92.31 93 ALA A C 1
ATOM 742 O O . ALA A 1 93 ? -11.882 2.042 11.479 1.00 92.31 93 ALA A O 1
ATOM 743 N N . CYS A 1 94 ? -10.075 1.580 12.735 1.00 92.44 94 CYS A N 1
ATOM 744 C CA . CYS A 1 94 ? -10.842 1.053 13.863 1.00 92.44 94 CYS A CA 1
ATOM 745 C C . CYS A 1 94 ? -11.651 2.155 14.561 1.00 92.44 94 CYS A C 1
ATOM 747 O O . CYS A 1 94 ? -12.834 1.968 14.834 1.00 92.44 94 CYS A O 1
ATOM 749 N N . GLU A 1 95 ? -11.034 3.305 14.826 1.00 92.25 95 GLU A N 1
ATOM 750 C CA . GLU A 1 95 ? -11.699 4.461 15.430 1.00 92.25 95 GLU A CA 1
ATOM 751 C C . GLU A 1 95 ? -12.847 4.968 14.556 1.00 92.25 95 GLU A C 1
ATOM 753 O O . GLU A 1 95 ? -13.952 5.185 15.047 1.00 92.25 95 GLU A O 1
ATOM 758 N N . ARG A 1 96 ? -12.630 5.055 13.239 1.00 91.00 96 ARG A N 1
ATOM 759 C CA . ARG A 1 96 ? -13.681 5.402 12.281 1.00 91.00 96 ARG A CA 1
ATOM 760 C C . ARG A 1 96 ? -14.838 4.403 12.304 1.00 91.00 96 ARG A C 1
ATOM 762 O O . ARG A 1 96 ? -15.994 4.798 12.213 1.00 91.00 96 ARG A O 1
ATOM 769 N N . ALA A 1 97 ? -14.559 3.105 12.398 1.00 92.62 97 ALA A N 1
ATOM 770 C CA . ALA A 1 97 ? -15.624 2.109 12.487 1.00 92.62 97 ALA A CA 1
ATOM 771 C C . ALA A 1 97 ? -16.472 2.316 13.754 1.00 92.62 97 ALA A C 1
ATOM 773 O O . ALA A 1 97 ? -17.700 2.260 13.679 1.00 92.62 97 ALA A O 1
ATOM 774 N N . ILE A 1 98 ? -15.825 2.613 14.884 1.00 93.56 98 ILE A N 1
ATOM 775 C CA . ILE A 1 98 ? -16.497 2.902 16.155 1.00 93.56 98 ILE A CA 1
ATOM 776 C C . ILE A 1 98 ? -17.313 4.194 16.074 1.00 93.56 98 ILE A C 1
ATOM 778 O O . ILE A 1 98 ? -18.468 4.203 16.493 1.00 93.56 98 ILE A O 1
ATOM 782 N N . SER A 1 99 ? -16.772 5.260 15.477 1.00 91.56 99 SER A N 1
ATOM 783 C CA . SER A 1 99 ? -17.499 6.527 15.314 1.00 91.56 99 SER A CA 1
ATOM 784 C C . SER A 1 99 ? -18.717 6.408 14.391 1.00 91.56 99 SER A C 1
ATOM 786 O O . SER A 1 99 ? -19.681 7.151 14.543 1.00 91.56 99 SER A O 1
ATOM 788 N N . LEU A 1 100 ? -18.723 5.422 13.490 1.00 92.44 100 LEU A N 1
ATOM 789 C CA . LEU A 1 100 ? -19.877 5.038 12.669 1.00 92.44 100 LEU A CA 1
ATOM 790 C C . LEU A 1 100 ? -20.840 4.062 13.380 1.00 92.44 100 LEU A C 1
ATOM 792 O O . LEU A 1 100 ? -21.685 3.445 12.729 1.00 92.44 100 LEU A O 1
ATOM 796 N N . GLY A 1 101 ? -20.705 3.880 14.697 1.00 92.62 101 GLY A N 1
ATOM 797 C CA . GLY A 1 101 ? -21.581 3.041 15.518 1.00 92.62 101 GLY A CA 1
ATOM 798 C C . GLY A 1 101 ? -21.324 1.535 15.400 1.00 92.62 101 GLY A C 1
ATOM 799 O O . GLY A 1 101 ? -22.185 0.735 15.766 1.00 92.62 101 GLY A O 1
ATOM 800 N N . ARG A 1 102 ? -20.173 1.106 14.861 1.00 94.19 102 ARG A N 1
ATOM 801 C CA . ARG A 1 102 ? -19.799 -0.318 14.789 1.00 94.19 102 ARG A CA 1
ATOM 802 C C . ARG A 1 102 ? -19.012 -0.739 16.026 1.00 94.19 102 ARG A C 1
ATOM 804 O O . ARG A 1 102 ? -18.283 0.048 16.614 1.00 94.19 102 ARG A O 1
ATOM 811 N N . THR A 1 103 ? -19.102 -2.015 16.391 1.00 93.44 103 THR A N 1
ATOM 812 C CA . THR A 1 103 ? -18.291 -2.558 17.487 1.00 93.44 103 THR A CA 1
ATOM 813 C C . THR A 1 103 ? -16.895 -2.955 17.014 1.00 93.44 103 THR A C 1
ATOM 815 O O . THR A 1 103 ? -16.639 -3.187 15.825 1.00 93.44 103 THR A O 1
ATOM 818 N N . LYS A 1 104 ? -15.973 -3.088 17.966 1.00 90.75 104 LYS A N 1
ATOM 819 C CA . LYS A 1 104 ? -14.601 -3.519 17.694 1.00 90.75 104 LYS A CA 1
ATOM 820 C C . LYS A 1 104 ? -14.543 -4.948 17.152 1.00 90.75 104 LYS A C 1
ATOM 822 O O . LYS A 1 104 ? -13.783 -5.238 16.229 1.00 90.75 104 LYS A O 1
ATOM 827 N N . GLU A 1 105 ? -15.379 -5.838 17.673 1.00 92.50 105 GLU A N 1
ATOM 828 C CA . GLU A 1 105 ? -15.478 -7.234 17.239 1.00 92.50 105 GLU A CA 1
ATOM 829 C C . GLU A 1 105 ? -15.947 -7.316 15.786 1.00 92.50 105 GLU A C 1
ATOM 831 O O . GLU A 1 105 ? -15.444 -8.132 15.008 1.00 92.50 105 GLU A O 1
ATOM 836 N N . TRP A 1 106 ? -16.883 -6.440 15.404 1.00 94.06 106 TRP A N 1
ATOM 837 C CA . TRP A 1 106 ? -17.314 -6.305 14.019 1.00 94.06 106 TRP A CA 1
ATOM 838 C C . TRP A 1 106 ? -16.144 -5.888 13.121 1.00 94.06 106 TRP A C 1
ATOM 840 O O . TRP A 1 106 ? -15.908 -6.526 12.091 1.00 94.06 106 TRP A O 1
ATOM 850 N N . TYR A 1 107 ? -15.361 -4.885 13.537 1.00 93.75 107 TYR A N 1
ATOM 851 C CA . TYR A 1 107 ? -14.195 -4.427 12.779 1.00 93.75 107 TYR A CA 1
ATOM 852 C C . TYR A 1 107 ? -13.149 -5.538 12.613 1.00 93.75 107 TYR A C 1
ATOM 854 O O . TYR A 1 107 ? -12.687 -5.773 11.499 1.00 93.75 107 TYR A O 1
ATOM 862 N N . ILE A 1 108 ? -12.837 -6.295 13.671 1.00 92.69 108 ILE A N 1
ATOM 863 C CA . ILE A 1 108 ? -11.895 -7.429 13.613 1.00 92.69 108 ILE A CA 1
ATOM 864 C C . ILE A 1 108 ? -12.345 -8.473 12.583 1.00 92.69 108 ILE A C 1
ATOM 866 O O . ILE A 1 108 ? -11.546 -8.905 11.748 1.00 92.69 108 ILE A O 1
ATOM 870 N N . LYS A 1 109 ? -13.626 -8.871 12.609 1.00 93.88 109 LYS A N 1
ATOM 871 C CA . LYS A 1 109 ? -14.181 -9.818 11.628 1.00 93.88 109 LYS A CA 1
ATOM 872 C C . LYS A 1 109 ? -14.066 -9.264 10.210 1.00 93.88 109 LYS A C 1
ATOM 874 O O . LYS A 1 109 ? -13.634 -9.973 9.303 1.00 93.88 109 LYS A O 1
ATOM 879 N N . ARG A 1 110 ? -14.392 -7.983 10.024 1.00 93.88 110 ARG A N 1
ATOM 880 C CA . ARG A 1 110 ? -14.317 -7.314 8.723 1.00 93.88 110 ARG A CA 1
ATOM 881 C C . ARG A 1 110 ? -12.881 -7.205 8.209 1.00 93.88 110 ARG A C 1
ATOM 883 O O . ARG A 1 110 ? -12.665 -7.392 7.017 1.00 93.88 110 ARG A O 1
ATOM 890 N N . GLN A 1 111 ? -11.899 -6.979 9.081 1.00 93.94 111 GLN A N 1
ATOM 891 C CA . GLN A 1 111 ? -10.489 -6.916 8.693 1.00 93.94 111 GLN A CA 1
ATOM 892 C C . GLN A 1 111 ? -9.938 -8.254 8.199 1.00 93.94 111 GLN A C 1
ATOM 894 O O . GLN A 1 111 ? -9.107 -8.263 7.299 1.00 93.94 111 GLN A O 1
ATOM 899 N N . ARG A 1 112 ? -10.436 -9.389 8.707 1.00 94.19 112 ARG A N 1
ATOM 900 C CA . ARG A 1 112 ? -10.086 -10.708 8.149 1.00 94.19 112 ARG A CA 1
ATOM 901 C C . ARG A 1 112 ? -10.584 -10.861 6.713 1.00 94.19 112 ARG A C 1
ATOM 903 O O . ARG A 1 112 ? -9.838 -11.319 5.857 1.00 94.19 112 ARG A O 1
ATOM 910 N N . VAL A 1 113 ? -11.815 -10.422 6.443 1.00 95.56 113 VAL A N 1
ATOM 911 C CA . VAL A 1 113 ? -12.379 -10.427 5.082 1.00 95.56 113 VAL A CA 1
ATOM 912 C C . VAL A 1 113 ? -11.572 -9.514 4.163 1.00 95.56 113 VAL A C 1
ATOM 914 O O . VAL A 1 113 ? -11.216 -9.925 3.064 1.00 95.56 113 VAL A O 1
ATOM 917 N N . TRP A 1 114 ? -11.228 -8.307 4.623 1.00 96.75 114 TRP A N 1
ATOM 918 C CA . TRP A 1 114 ? -10.360 -7.397 3.876 1.00 96.75 114 TRP A CA 1
ATOM 919 C C . TRP A 1 114 ? -8.987 -8.001 3.592 1.00 96.75 114 TRP A C 1
ATOM 921 O O . TRP A 1 114 ? -8.521 -7.906 2.466 1.00 96.75 114 TRP A O 1
ATOM 931 N N . ALA A 1 115 ? -8.354 -8.645 4.573 1.00 96.31 115 ALA A N 1
ATOM 932 C CA . ALA A 1 115 ? -7.056 -9.285 4.387 1.00 96.31 115 ALA A CA 1
ATOM 933 C C . ALA A 1 115 ? -7.097 -10.344 3.275 1.00 96.31 115 ALA A C 1
ATOM 935 O O . ALA A 1 115 ? -6.242 -10.335 2.395 1.00 96.31 115 ALA A O 1
ATOM 936 N N . ILE A 1 116 ? -8.116 -11.209 3.283 1.00 97.44 116 ILE A N 1
ATOM 937 C CA . ILE A 1 116 ? -8.293 -12.250 2.263 1.00 97.44 116 ILE A CA 1
ATOM 938 C C . ILE A 1 116 ? -8.581 -11.619 0.897 1.00 97.44 116 ILE A C 1
ATOM 940 O O . ILE A 1 116 ? -7.899 -11.923 -0.078 1.00 97.44 116 ILE A O 1
ATOM 944 N N . ALA A 1 117 ? -9.558 -10.711 0.825 1.00 97.69 117 ALA A N 1
ATOM 945 C CA . ALA A 1 117 ? -9.967 -10.087 -0.430 1.00 97.69 117 ALA A CA 1
ATOM 946 C C . ALA A 1 117 ? -8.827 -9.287 -1.080 1.00 97.69 117 ALA A C 1
ATOM 948 O O . ALA A 1 117 ? -8.599 -9.406 -2.281 1.00 97.69 117 ALA A O 1
ATOM 949 N N . MET A 1 118 ? -8.087 -8.499 -0.293 1.00 97.75 118 MET A N 1
ATOM 950 C CA . MET A 1 118 ? -6.953 -7.724 -0.800 1.00 97.75 118 MET A CA 1
ATOM 951 C C . MET A 1 118 ? -5.752 -8.611 -1.121 1.00 97.75 118 MET A C 1
ATOM 953 O O . MET A 1 118 ? -5.036 -8.301 -2.061 1.00 97.75 118 MET A O 1
ATOM 957 N N . GLY A 1 119 ? -5.555 -9.727 -0.411 1.00 97.44 119 GLY A N 1
ATOM 958 C CA . GLY A 1 119 ? -4.533 -10.715 -0.760 1.00 97.44 119 GLY A CA 1
ATOM 959 C C . GLY A 1 119 ? -4.791 -11.354 -2.129 1.00 97.44 119 GLY A C 1
ATOM 960 O O . GLY A 1 119 ? -3.891 -11.397 -2.964 1.00 97.44 119 GLY A O 1
ATOM 961 N N . ILE A 1 120 ? -6.035 -11.771 -2.398 1.00 98.25 120 ILE A N 1
ATOM 962 C CA . ILE A 1 120 ? -6.438 -12.296 -3.715 1.00 98.25 120 ILE A CA 1
ATOM 963 C C . ILE A 1 120 ? -6.251 -11.225 -4.792 1.00 98.25 120 ILE A C 1
ATOM 965 O O . ILE A 1 120 ? -5.659 -11.487 -5.835 1.00 98.25 120 ILE A O 1
ATOM 969 N N . LEU A 1 121 ? -6.726 -10.006 -4.535 1.00 97.62 121 LEU A N 1
ATOM 970 C CA . LEU A 1 121 ? -6.626 -8.920 -5.501 1.00 97.62 121 LEU A CA 1
ATOM 971 C C . LEU A 1 121 ? -5.173 -8.523 -5.791 1.00 97.62 121 LEU A C 1
ATOM 973 O O . LEU A 1 121 ? -4.833 -8.312 -6.949 1.00 97.62 121 LEU A O 1
ATOM 977 N N . ALA A 1 122 ? -4.306 -8.477 -4.778 1.00 96.50 122 ALA A N 1
ATOM 978 C CA . ALA A 1 122 ? -2.883 -8.220 -4.969 1.00 96.50 122 ALA A CA 1
ATOM 979 C C . ALA A 1 122 ? -2.230 -9.297 -5.846 1.00 96.50 122 ALA A C 1
ATOM 981 O O . ALA A 1 122 ? -1.475 -8.962 -6.754 1.00 96.50 122 ALA A O 1
ATOM 982 N N . ALA A 1 123 ? -2.570 -10.575 -5.645 1.00 97.75 123 ALA A N 1
ATOM 983 C CA . ALA A 1 123 ? -2.080 -11.657 -6.499 1.00 97.75 123 ALA A CA 1
ATOM 984 C C . ALA A 1 123 ? -2.538 -11.494 -7.960 1.00 97.75 123 ALA A C 1
ATOM 986 O O . ALA A 1 123 ? -1.727 -11.633 -8.874 1.00 97.75 123 ALA A O 1
ATOM 987 N N . LEU A 1 124 ? -3.809 -11.137 -8.182 1.00 97.88 124 LEU A N 1
ATOM 988 C CA . LEU A 1 124 ? -4.338 -10.855 -9.522 1.00 97.88 124 LEU A CA 1
ATOM 989 C C . LEU A 1 124 ? -3.649 -9.650 -10.174 1.00 97.88 124 LEU A C 1
ATOM 991 O O . LEU A 1 124 ? -3.333 -9.700 -11.359 1.00 97.88 124 LEU A O 1
ATOM 995 N N . MET A 1 125 ? -3.392 -8.587 -9.409 1.00 95.81 125 MET A N 1
ATOM 996 C CA . MET A 1 125 ? -2.704 -7.390 -9.895 1.00 95.81 125 MET A CA 1
ATOM 997 C C . MET A 1 125 ? -1.255 -7.681 -10.278 1.00 95.81 125 MET A C 1
ATOM 999 O O . MET A 1 125 ? -0.823 -7.257 -11.345 1.00 95.81 125 MET A O 1
ATOM 1003 N N . ILE A 1 126 ? -0.522 -8.434 -9.451 1.00 94.81 126 ILE A N 1
ATOM 1004 C CA . ILE A 1 126 ? 0.845 -8.867 -9.768 1.00 94.81 126 ILE A CA 1
ATOM 1005 C C . ILE A 1 126 ? 0.832 -9.713 -11.039 1.00 94.81 126 ILE A C 1
ATOM 1007 O O . ILE A 1 126 ? 1.567 -9.411 -11.971 1.00 94.81 126 ILE A O 1
ATOM 1011 N N . PHE A 1 127 ? -0.048 -10.717 -11.118 1.00 96.31 127 PHE A N 1
ATOM 1012 C CA . PHE A 1 127 ? -0.180 -11.550 -12.312 1.00 96.31 127 PHE A CA 1
ATOM 1013 C C . PHE A 1 127 ? -0.474 -10.713 -13.565 1.00 96.31 127 PHE A C 1
ATOM 1015 O O . PHE A 1 127 ? 0.197 -10.875 -14.582 1.00 96.31 127 PHE A O 1
ATOM 1022 N N . GLY A 1 128 ? -1.433 -9.787 -13.485 1.00 95.88 128 GLY A N 1
ATOM 1023 C CA . GLY A 1 128 ? -1.800 -8.905 -14.591 1.00 95.88 128 GLY A CA 1
ATOM 1024 C C . GLY A 1 128 ? -0.663 -7.978 -15.021 1.00 95.88 128 GLY A C 1
ATOM 1025 O O . GLY A 1 128 ? -0.390 -7.874 -16.214 1.00 95.88 128 GLY A O 1
ATOM 1026 N N . ALA A 1 129 ? 0.034 -7.352 -14.069 1.00 93.62 129 ALA A N 1
ATOM 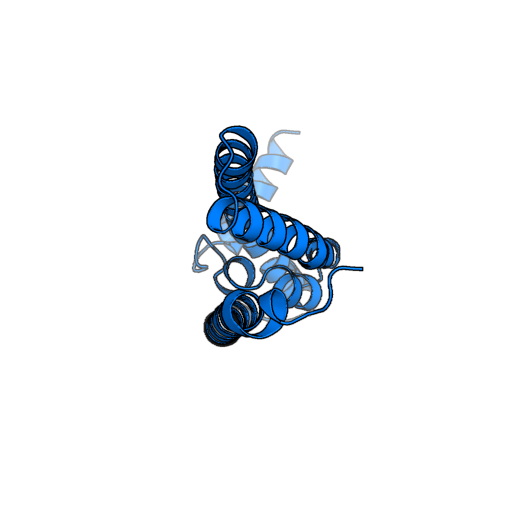1027 C CA . ALA A 1 129 ? 1.174 -6.479 -14.345 1.00 93.62 129 ALA A CA 1
ATOM 1028 C C . ALA A 1 129 ? 2.344 -7.255 -14.964 1.00 93.62 129 ALA A C 1
ATOM 1030 O O . ALA A 1 129 ? 2.913 -6.829 -15.968 1.00 93.62 129 ALA A O 1
ATOM 1031 N N . THR A 1 130 ? 2.664 -8.435 -14.425 1.00 92.69 130 THR A N 1
ATOM 1032 C CA . THR A 1 130 ? 3.695 -9.317 -14.980 1.00 92.69 130 THR A CA 1
ATOM 1033 C C . THR A 1 130 ? 3.334 -9.770 -16.393 1.00 92.69 130 THR A C 1
ATOM 1035 O O . THR A 1 130 ? 4.164 -9.663 -17.292 1.00 92.69 130 THR A O 1
ATOM 1038 N N . TYR A 1 131 ? 2.098 -10.221 -16.622 1.00 94.50 131 TYR A N 1
ATOM 1039 C CA . TYR A 1 131 ? 1.641 -10.625 -17.952 1.00 94.50 131 TYR A CA 1
ATOM 1040 C C . TYR A 1 131 ? 1.696 -9.462 -18.947 1.00 94.50 131 TYR A C 1
ATOM 1042 O O . TYR A 1 131 ? 2.223 -9.613 -20.048 1.00 94.50 131 TYR A O 1
ATOM 1050 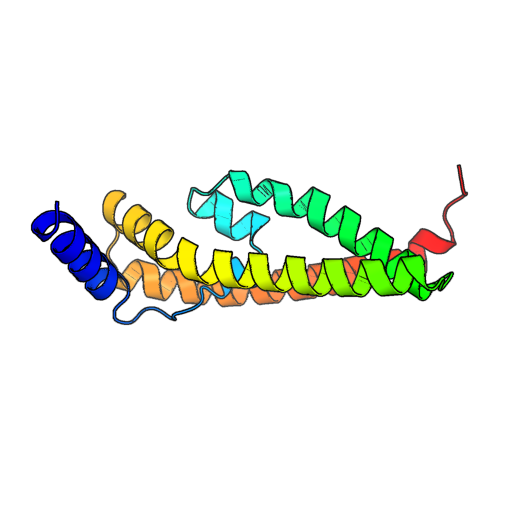N N . TYR A 1 132 ? 1.212 -8.283 -18.552 1.00 93.50 132 TYR A N 1
ATOM 1051 C CA . TYR A 1 132 ? 1.281 -7.080 -19.374 1.00 93.50 132 TYR A CA 1
ATOM 1052 C C . TYR A 1 132 ? 2.724 -6.742 -19.763 1.00 93.50 132 TYR A C 1
ATOM 1054 O O . TYR A 1 132 ? 3.006 -6.564 -20.947 1.00 93.50 132 TYR A O 1
ATOM 1062 N N . ASN A 1 133 ? 3.641 -6.709 -18.794 1.00 92.38 133 ASN A N 1
ATOM 1063 C CA . ASN A 1 133 ? 5.036 -6.353 -19.035 1.00 92.38 133 ASN A CA 1
ATOM 1064 C C . ASN A 1 133 ? 5.785 -7.393 -19.880 1.00 92.38 133 ASN A C 1
ATOM 1066 O O . ASN A 1 133 ? 6.616 -7.010 -20.694 1.00 92.38 133 ASN A O 1
ATOM 1070 N N . LEU A 1 134 ? 5.495 -8.688 -19.726 1.00 89.69 134 LEU A N 1
ATOM 1071 C CA . LEU A 1 134 ? 6.207 -9.743 -20.457 1.00 89.69 134 LEU A CA 1
ATOM 1072 C C . LEU A 1 134 ? 5.620 -10.047 -21.839 1.00 89.69 134 LEU A C 1
ATOM 1074 O O . LEU A 1 134 ? 6.364 -10.433 -22.735 1.00 89.69 134 LEU A O 1
ATOM 1078 N N . VAL A 1 135 ? 4.303 -9.914 -22.015 1.00 92.62 135 VAL A N 1
ATOM 1079 C CA . VAL A 1 135 ? 3.604 -10.405 -23.216 1.00 92.62 135 VAL A CA 1
ATOM 1080 C C . VAL A 1 135 ? 3.074 -9.271 -24.085 1.00 92.62 135 VAL A C 1
ATOM 1082 O O . VAL A 1 135 ? 3.167 -9.345 -25.305 1.00 92.62 135 VAL A O 1
ATOM 1085 N N . ILE A 1 136 ? 2.515 -8.220 -23.481 1.00 91.25 136 ILE A N 1
ATOM 1086 C CA . ILE A 1 136 ? 1.830 -7.156 -24.231 1.00 91.25 136 ILE A CA 1
ATOM 1087 C C . ILE A 1 136 ? 2.798 -6.020 -24.559 1.00 91.25 136 ILE A C 1
ATOM 1089 O O . ILE A 1 136 ? 2.945 -5.642 -25.719 1.00 91.25 136 ILE A O 1
ATOM 1093 N N . ARG A 1 137 ? 3.477 -5.484 -23.541 1.00 89.81 137 ARG A N 1
ATOM 1094 C CA . ARG A 1 137 ? 4.334 -4.299 -23.648 1.00 89.81 137 ARG A CA 1
ATOM 1095 C C . ARG A 1 137 ? 5.443 -4.407 -24.703 1.00 89.81 137 ARG A C 1
ATOM 1097 O O . ARG A 1 137 ? 5.611 -3.426 -25.423 1.00 89.81 137 ARG A O 1
ATOM 1104 N N . PRO A 1 138 ? 6.153 -5.541 -24.866 1.00 88.31 138 PRO A N 1
ATOM 1105 C CA . PRO A 1 138 ? 7.192 -5.664 -25.891 1.00 88.31 138 PRO A CA 1
ATOM 1106 C C . PRO A 1 138 ? 6.651 -5.627 -27.327 1.00 88.31 138 PRO A C 1
ATOM 1108 O O . PRO A 1 138 ? 7.392 -5.300 -28.247 1.00 88.31 138 PRO A O 1
ATOM 1111 N N . GLY A 1 139 ? 5.374 -5.974 -27.525 1.00 82.19 139 GLY A N 1
ATOM 1112 C CA . GLY A 1 139 ? 4.716 -5.985 -28.834 1.00 82.19 139 GLY A CA 1
ATOM 1113 C C . GLY A 1 139 ? 4.029 -4.669 -29.205 1.00 82.19 139 GLY A C 1
ATOM 1114 O O . GLY A 1 139 ? 3.457 -4.573 -30.290 1.00 82.19 139 GLY A O 1
ATOM 1115 N N . MET A 1 140 ? 4.043 -3.664 -28.323 1.00 81.50 140 MET A N 1
ATOM 1116 C CA . MET A 1 140 ? 3.454 -2.361 -28.625 1.00 81.50 140 MET A CA 1
ATOM 1117 C C . MET A 1 140 ? 4.418 -1.521 -29.475 1.00 81.50 140 MET A C 1
ATOM 1119 O O . MET A 1 140 ? 5.616 -1.505 -29.184 1.00 81.50 140 MET A O 1
ATOM 1123 N N . PRO A 1 141 ? 3.925 -0.793 -30.495 1.00 69.94 141 PRO A N 1
ATOM 1124 C CA . PRO A 1 141 ? 4.751 0.156 -31.227 1.00 69.94 141 PRO A CA 1
ATOM 1125 C C . PRO A 1 141 ? 5.320 1.191 -30.253 1.00 69.94 141 PRO A C 1
ATOM 1127 O O . PRO A 1 141 ? 4.575 1.790 -29.475 1.00 69.94 141 PRO A O 1
ATOM 1130 N N . VAL A 1 142 ? 6.635 1.400 -30.294 1.00 70.88 142 VAL A N 1
ATOM 1131 C CA . VAL A 1 142 ? 7.253 2.566 -29.656 1.00 70.88 142 VAL A CA 1
ATOM 1132 C C . VAL A 1 142 ? 6.744 3.816 -30.373 1.00 70.88 142 VAL A C 1
ATOM 1134 O O . VAL A 1 142 ? 6.840 3.898 -31.598 1.00 70.88 142 VAL A O 1
ATOM 1137 N N . ALA A 1 143 ? 6.133 4.723 -29.608 1.00 56.03 143 ALA A N 1
ATOM 1138 C CA . ALA A 1 143 ? 5.696 6.034 -30.083 1.00 56.03 143 ALA A CA 1
ATOM 1139 C C . ALA A 1 143 ? 6.892 6.958 -30.343 1.00 56.03 143 ALA A C 1
ATOM 1141 O O . ALA A 1 143 ? 7.897 6.831 -29.604 1.00 56.03 143 ALA A O 1
#

Secondary structure (DSSP, 8-state):
-HHHHHHHHHHHHHHHTTS-SS-HHHHH-HHHHHHHTT-GGGGGHHHHHHHHHHHHHHHHHS--HHHHHHHHHHHHHHHHHHHHHHHHHHHHHHHHHHHTT--HHHHHHHHHHHHHHHHHHHHHHHHHHHHIIIIIGGGSPP-

Sequence (143 aa):
MKKSDEQEQKYRKELMKGLLPINLGALFMPPIWGPANGIWITILYYPLWLFADNLFYASFTDPSPLSVVFSIIVAILLAAVTIVFARVSQGYACERAISLGRTKEWYIKRQRVWAIAMGILAALMIFGATYYNLVIRPGMPVA

pLDDT: mean 91.73, std 7.35, range [56.03, 98.25]